Protein AF-A0AAV8WVE5-F1 (afdb_monomer_lite)

Secondary structure (DSSP, 8-state):
-HHHHHHHT-SEEEEEE------S-S-TT---EEEEESSS--TTHHHHHHHHHHTHHHHTSTT-EEEEEETTTTEEEEEEEEETTEEEEEEESS---TT----

Organism: NCBI:txid1586634

Foldseek 3Di:
DVVCCVVPVWPKKWKWFLDPPDPPDPCNLDTDTPDMPVRDDDPCRVVVSVVCVVCVVVQVPQPDWDWDADPVQQKIWIWHHPDVRMIIIIIDSHDDDPVPPPD

Sequence (103 aa):
MVAFQRKYDAACVILLSDNQVSCDTTDYDSFPIIVSYPPRSPPQLEMILKMISETANELLNVDKIIYKFSSQEQCTYILTTVEPNIYLVILFENKKSEKDSFY

InterPro domains:
  IPR018544 KICSTOR subunit 2 [PF09404] (3-102)
  IPR018544 KICSTOR subunit 2 [PTHR31581] (1-102)

Structure (mmCIF, N/CA/C/O backbone):
data_AF-A0AAV8WVE5-F1
#
_entry.id   AF-A0AAV8WVE5-F1
#
loop_
_atom_site.group_PDB
_atom_site.id
_atom_site.type_symbol
_atom_site.label_atom_id
_atom_site.label_alt_id
_atom_site.label_comp_id
_atom_site.label_asym_id
_atom_site.label_entity_id
_atom_site.label_seq_id
_atom_site.pdbx_PDB_ins_code
_atom_site.Cartn_x
_atom_site.Cartn_y
_atom_site.Cartn_z
_atom_site.occupancy
_atom_site.B_iso_or_equiv
_atom_site.auth_seq_id
_atom_site.auth_comp_id
_atom_site.auth_asym_id
_atom_site.auth_atom_id
_atom_site.pdbx_PDB_model_num
ATOM 1 N N . MET A 1 1 ? -7.163 -10.145 -4.312 1.00 64.50 1 MET A N 1
ATOM 2 C CA . MET A 1 1 ? -7.549 -8.748 -3.989 1.00 64.50 1 MET A CA 1
ATOM 3 C C . MET A 1 1 ? -9.010 -8.614 -3.565 1.00 64.50 1 MET A C 1
ATOM 5 O O . MET A 1 1 ? -9.230 -8.200 -2.440 1.00 64.50 1 MET A O 1
ATOM 9 N N . VAL A 1 2 ? -10.000 -9.027 -4.370 1.00 75.94 2 VAL A N 1
ATOM 10 C CA . VAL A 1 2 ? -11.440 -8.896 -4.023 1.00 75.94 2 VAL A CA 1
ATOM 11 C C . VAL A 1 2 ? -11.815 -9.523 -2.674 1.00 75.94 2 VAL A C 1
ATOM 13 O O . VAL A 1 2 ? -12.462 -8.884 -1.851 1.00 75.94 2 VAL A O 1
ATOM 16 N N . ALA A 1 3 ? -11.386 -10.765 -2.424 1.00 79.56 3 ALA A N 1
ATOM 17 C CA . ALA A 1 3 ? -11.678 -11.458 -1.168 1.00 79.56 3 ALA A CA 1
ATOM 18 C C . ALA A 1 3 ? -11.040 -10.764 0.049 1.00 79.56 3 ALA A C 1
ATOM 20 O O . ALA A 1 3 ? -11.682 -10.647 1.085 1.00 79.56 3 ALA A O 1
ATOM 21 N N . PHE A 1 4 ? -9.810 -10.259 -0.095 1.00 80.88 4 PHE A N 1
ATOM 22 C CA . PHE A 1 4 ? -9.117 -9.507 0.954 1.00 80.88 4 PHE A CA 1
ATOM 23 C C . PHE A 1 4 ? -9.830 -8.186 1.251 1.00 80.88 4 PHE A C 1
ATOM 25 O O . PHE A 1 4 ? -10.131 -7.901 2.404 1.00 80.88 4 PHE A O 1
ATOM 32 N N . GLN A 1 5 ? -10.160 -7.422 0.205 1.00 81.81 5 GLN A N 1
ATOM 33 C CA . GLN A 1 5 ? -10.868 -6.151 0.328 1.00 81.81 5 GLN A CA 1
ATOM 34 C C . GLN A 1 5 ? -12.174 -6.325 1.108 1.00 81.81 5 GLN A C 1
ATOM 36 O O . GLN A 1 5 ?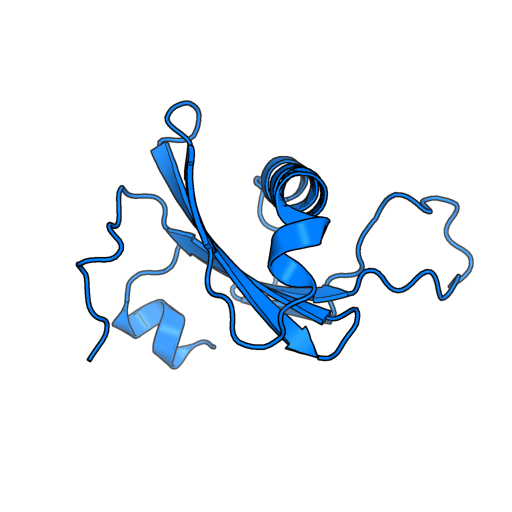 -12.405 -5.597 2.066 1.00 81.81 5 GLN A O 1
ATOM 41 N N . ARG A 1 6 ? -12.970 -7.344 0.759 1.00 77.06 6 ARG A N 1
ATOM 42 C CA . ARG A 1 6 ? -14.223 -7.655 1.459 1.00 77.06 6 ARG A CA 1
ATOM 43 C C . ARG A 1 6 ? -14.008 -8.179 2.878 1.00 77.06 6 ARG A C 1
ATOM 45 O O . ARG A 1 6 ? -14.793 -7.850 3.755 1.00 77.06 6 ARG A O 1
ATOM 52 N N . LYS A 1 7 ? -12.983 -9.010 3.106 1.00 83.75 7 LYS A N 1
ATOM 53 C CA . LYS A 1 7 ? -12.710 -9.608 4.425 1.00 83.75 7 LYS A CA 1
ATOM 54 C C . LYS A 1 7 ? -12.255 -8.560 5.441 1.00 83.75 7 LYS A C 1
ATOM 56 O O . LYS A 1 7 ? -12.639 -8.646 6.601 1.00 83.75 7 LYS A O 1
ATOM 61 N N . TYR A 1 8 ? -11.431 -7.605 5.016 1.00 83.12 8 TYR A N 1
ATOM 62 C CA . TYR A 1 8 ? -10.770 -6.657 5.918 1.00 83.12 8 TYR A CA 1
ATOM 63 C C . TYR A 1 8 ? -11.311 -5.229 5.842 1.00 83.12 8 TYR A C 1
ATOM 65 O O . TYR A 1 8 ? -10.811 -4.364 6.568 1.00 83.12 8 TYR A O 1
ATOM 73 N N . ASP A 1 9 ? -12.323 -5.009 4.999 1.00 85.81 9 ASP A N 1
ATOM 74 C CA . ASP A 1 9 ? -12.939 -3.708 4.733 1.00 85.81 9 ASP A CA 1
ATOM 75 C C . ASP A 1 9 ? -11.899 -2.666 4.286 1.00 85.81 9 ASP A C 1
ATOM 77 O O . ASP A 1 9 ? -11.812 -1.551 4.795 1.00 85.81 9 ASP A O 1
ATOM 81 N N . ALA A 1 10 ? -11.021 -3.083 3.367 1.00 89.00 10 ALA A N 1
ATOM 82 C CA . ALA A 1 10 ? -10.070 -2.168 2.748 1.00 89.00 10 ALA A CA 1
ATOM 83 C C . ALA A 1 10 ? -10.812 -1.260 1.759 1.00 89.00 10 ALA A C 1
ATOM 85 O O . ALA A 1 10 ? -11.663 -1.718 0.995 1.00 89.00 10 ALA A O 1
ATOM 86 N N . ALA A 1 11 ? -10.462 0.019 1.723 1.00 90.12 11 ALA A N 1
ATOM 87 C CA . ALA A 1 11 ? -11.022 0.953 0.754 1.00 90.12 11 ALA A CA 1
ATOM 88 C C . ALA A 1 11 ? -10.430 0.719 -0.642 1.00 90.12 11 ALA A C 1
ATOM 90 O O . ALA A 1 11 ? -11.140 0.775 -1.648 1.00 90.12 11 ALA A O 1
ATOM 91 N N . CYS A 1 12 ? -9.130 0.411 -0.702 1.00 91.25 12 CYS A N 1
ATOM 92 C CA . CYS A 1 12 ? -8.444 0.103 -1.950 1.00 91.25 12 CYS A CA 1
ATOM 93 C C . CYS A 1 12 ? -7.239 -0.821 -1.726 1.00 91.25 12 CYS A C 1
ATOM 95 O O . CYS A 1 12 ? -6.578 -0.761 -0.690 1.00 91.25 12 CYS A O 1
ATOM 97 N N . VAL A 1 13 ? -6.941 -1.664 -2.714 1.00 93.19 13 VAL A N 1
ATOM 98 C CA . VAL A 1 13 ? -5.701 -2.444 -2.805 1.00 93.19 13 VAL A CA 1
ATOM 99 C C . VAL A 1 13 ? -5.103 -2.195 -4.181 1.00 93.19 13 VAL A C 1
ATOM 101 O O . VAL A 1 13 ? -5.788 -2.393 -5.186 1.00 93.19 13 VAL A O 1
ATOM 104 N N . ILE A 1 14 ? -3.847 -1.760 -4.236 1.00 92.38 14 ILE A N 1
ATOM 105 C CA . ILE A 1 14 ? -3.221 -1.284 -5.470 1.00 92.38 14 ILE A CA 1
ATOM 106 C C . ILE A 1 14 ? -1.816 -1.840 -5.594 1.00 92.38 14 ILE A C 1
ATOM 108 O O . ILE A 1 14 ? -1.067 -1.873 -4.623 1.00 92.38 14 ILE A O 1
ATOM 112 N N . LEU A 1 15 ? -1.475 -2.251 -6.807 1.00 92.12 15 LEU A N 1
ATOM 113 C CA . LEU A 1 15 ? -0.126 -2.571 -7.218 1.00 92.12 15 LEU A CA 1
ATOM 114 C C . LEU A 1 15 ? 0.353 -1.494 -8.191 1.00 92.12 15 LEU A C 1
ATOM 116 O O . LEU A 1 15 ? -0.289 -1.251 -9.216 1.00 92.12 15 LEU A O 1
ATOM 120 N N . LEU A 1 16 ? 1.459 -0.854 -7.847 1.00 90.75 16 LEU A N 1
ATOM 121 C CA . LEU A 1 16 ? 2.069 0.257 -8.571 1.00 90.75 16 LEU A CA 1
ATOM 122 C C . LEU A 1 16 ? 3.472 -0.156 -8.990 1.00 90.75 16 LEU A C 1
ATOM 124 O O . LEU A 1 16 ? 4.098 -0.946 -8.286 1.00 90.75 16 LEU A O 1
ATOM 128 N N . SER A 1 17 ? 4.001 0.420 -10.060 1.00 87.38 17 SER A N 1
ATOM 129 C CA . SER A 1 17 ? 5.433 0.332 -10.341 1.00 87.38 17 SER A CA 1
ATOM 130 C C . SER A 1 17 ? 6.050 1.715 -10.455 1.00 87.38 17 SER A C 1
ATOM 132 O O . SER A 1 17 ? 5.389 2.619 -10.948 1.00 87.38 17 SER A O 1
ATOM 134 N N . ASP A 1 18 ? 7.304 1.884 -10.031 1.00 79.88 18 ASP A N 1
ATOM 135 C CA . ASP A 1 18 ? 8.091 3.096 -10.327 1.00 79.88 18 ASP A CA 1
ATOM 136 C C . ASP A 1 18 ? 8.603 3.121 -11.780 1.00 79.88 18 ASP A C 1
ATOM 138 O O . ASP A 1 18 ? 9.515 3.887 -12.097 1.00 79.88 18 ASP A O 1
ATOM 142 N N . ASN A 1 19 ? 8.060 2.254 -12.650 1.00 64.12 19 ASN A N 1
ATOM 143 C CA . ASN A 1 19 ? 8.601 1.974 -13.967 1.00 64.12 19 ASN A CA 1
ATOM 144 C C . ASN A 1 19 ? 8.790 3.267 -14.766 1.00 64.12 19 ASN A C 1
ATOM 146 O O . ASN A 1 19 ? 7.871 3.768 -15.406 1.00 64.12 19 ASN A O 1
ATOM 150 N N . GLN A 1 20 ? 10.039 3.717 -14.841 1.00 55.41 20 GLN A N 1
ATOM 151 C CA . GLN A 1 20 ? 10.540 4.683 -15.819 1.00 55.41 20 GLN A CA 1
ATOM 152 C C . GLN A 1 20 ? 10.506 4.114 -17.257 1.00 55.41 20 GLN A C 1
ATOM 154 O O . GLN A 1 20 ? 11.187 4.620 -18.149 1.00 55.41 20 GLN A O 1
ATOM 159 N N . VAL A 1 21 ? 9.745 3.040 -17.511 1.00 45.62 21 VAL A N 1
ATOM 160 C CA . VAL A 1 21 ? 9.456 2.538 -18.856 1.00 45.62 21 VAL A CA 1
ATOM 161 C C . VAL A 1 21 ? 8.411 3.460 -19.465 1.00 45.62 21 VAL A C 1
ATOM 163 O O . VAL A 1 21 ? 7.203 3.240 -19.408 1.00 45.62 21 VAL A O 1
ATOM 166 N N . SER A 1 22 ? 8.953 4.525 -20.045 1.00 45.72 22 SER A N 1
ATOM 167 C CA . SER A 1 22 ? 8.346 5.387 -21.046 1.00 45.72 22 SER A CA 1
ATOM 168 C C . SER A 1 22 ? 7.437 4.596 -21.984 1.00 45.72 22 SER A C 1
ATOM 170 O O . SER A 1 22 ? 7.902 3.908 -22.894 1.00 45.72 22 SER A O 1
ATOM 172 N N . CYS A 1 23 ? 6.134 4.725 -21.792 1.00 45.94 23 CYS A N 1
ATOM 173 C CA . CYS A 1 23 ? 5.164 4.462 -22.839 1.00 45.94 23 CYS A CA 1
ATOM 174 C C . CYS A 1 23 ? 4.578 5.814 -23.238 1.00 45.94 23 CYS A C 1
ATOM 176 O O . CYS A 1 23 ? 3.499 6.148 -22.786 1.00 45.94 23 CYS A O 1
ATOM 178 N N . ASP A 1 24 ? 5.347 6.608 -23.998 1.00 42.47 24 ASP A N 1
ATOM 179 C CA . ASP A 1 24 ? 4.933 7.832 -24.718 1.00 42.47 24 ASP A CA 1
ATOM 180 C C . ASP A 1 24 ? 3.801 8.671 -24.083 1.00 42.47 24 ASP A C 1
ATOM 182 O O . ASP A 1 24 ? 2.902 9.170 -24.758 1.00 42.47 24 ASP A O 1
ATOM 186 N N . THR A 1 25 ? 3.847 8.860 -22.768 1.00 43.53 25 THR A N 1
ATOM 187 C CA . THR A 1 25 ? 3.006 9.803 -22.037 1.00 43.53 25 THR A CA 1
ATOM 188 C C . THR A 1 25 ? 3.939 10.654 -21.204 1.00 43.53 25 THR A C 1
ATOM 190 O O . THR A 1 25 ? 4.728 10.137 -20.419 1.00 43.53 25 THR A O 1
ATOM 193 N N . THR A 1 26 ? 3.883 11.961 -21.423 1.00 46.66 26 THR A N 1
ATOM 194 C CA . THR A 1 26 ? 4.773 13.019 -20.921 1.00 46.66 26 THR A CA 1
ATOM 195 C C . THR A 1 26 ? 4.801 13.208 -19.395 1.00 46.66 26 THR A C 1
ATOM 197 O O . THR A 1 26 ? 5.303 14.221 -18.919 1.00 46.66 26 THR A O 1
ATOM 200 N N . ASP A 1 27 ? 4.314 12.241 -18.624 1.00 49.34 27 ASP A N 1
ATOM 201 C CA . ASP A 1 27 ? 4.144 12.303 -17.175 1.00 49.34 27 ASP A CA 1
ATOM 202 C C . ASP A 1 27 ? 5.075 11.294 -16.487 1.00 49.34 27 ASP A C 1
ATOM 204 O O . ASP A 1 27 ? 4.651 10.267 -15.961 1.00 49.34 27 ASP A O 1
ATOM 208 N N . TYR A 1 28 ? 6.374 11.607 -16.486 1.00 45.72 28 TYR A N 1
ATOM 209 C CA . TYR A 1 28 ? 7.429 10.852 -15.789 1.00 45.72 28 TYR A CA 1
ATOM 210 C C . TYR A 1 28 ? 7.276 10.834 -14.249 1.00 45.72 28 TYR A C 1
ATOM 212 O O . TYR A 1 28 ? 8.034 10.153 -13.568 1.00 45.72 28 TYR A O 1
ATOM 220 N N . ASP A 1 29 ? 6.286 11.546 -13.701 1.00 53.56 29 ASP A N 1
ATOM 221 C CA . ASP A 1 29 ? 5.942 11.583 -12.269 1.00 53.56 29 ASP A CA 1
ATOM 222 C C . ASP A 1 29 ? 4.814 10.603 -11.878 1.00 53.56 29 ASP A C 1
ATOM 224 O O . ASP A 1 29 ? 4.403 10.540 -10.719 1.00 53.56 29 ASP A O 1
ATOM 228 N N . SER A 1 30 ? 4.285 9.823 -12.827 1.00 62.59 30 SER A N 1
ATOM 229 C CA . SER A 1 30 ? 3.166 8.910 -12.568 1.00 62.59 30 SER A CA 1
ATOM 230 C C . SER A 1 30 ? 3.640 7.464 -12.437 1.00 62.59 30 SER A C 1
ATOM 232 O O . SER A 1 30 ? 4.021 6.844 -13.424 1.00 62.59 30 SER A O 1
ATOM 234 N N . PHE A 1 31 ? 3.566 6.890 -11.231 1.00 73.44 31 PHE A N 1
ATOM 235 C CA . PHE A 1 31 ? 3.782 5.452 -11.029 1.00 73.44 31 PHE A CA 1
ATOM 236 C C . PHE A 1 31 ? 2.614 4.695 -11.684 1.00 73.44 31 PHE A C 1
ATOM 238 O O . PHE A 1 31 ? 1.481 4.818 -11.195 1.00 73.44 31 PHE A O 1
ATOM 245 N N . PRO A 1 32 ? 2.816 3.924 -12.772 1.00 83.06 32 PRO A N 1
ATOM 246 C CA . PRO A 1 32 ? 1.728 3.192 -13.404 1.00 83.06 32 PRO A CA 1
ATOM 247 C C . PRO A 1 32 ? 1.049 2.230 -12.424 1.00 83.06 32 PRO A C 1
ATOM 249 O O . PRO A 1 32 ? 1.690 1.400 -11.774 1.00 83.06 32 PRO A O 1
ATOM 252 N N . ILE A 1 33 ? -0.282 2.313 -12.362 1.00 87.19 33 ILE A N 1
ATOM 253 C CA . ILE A 1 33 ? -1.113 1.344 -11.646 1.00 87.19 33 ILE A CA 1
ATOM 254 C C . ILE A 1 33 ? -1.170 0.065 -12.487 1.00 87.19 33 ILE A C 1
ATOM 256 O O . ILE A 1 33 ? -1.850 0.021 -13.510 1.00 87.19 33 ILE A O 1
ATOM 260 N N . ILE A 1 34 ? -0.489 -0.989 -12.038 1.00 89.19 34 ILE A N 1
ATOM 261 C CA . ILE A 1 34 ? -0.547 -2.317 -12.665 1.00 89.19 34 ILE A CA 1
ATOM 262 C C . ILE A 1 34 ? -1.913 -2.947 -12.380 1.00 89.19 34 ILE A C 1
ATOM 264 O O . ILE A 1 34 ? -2.568 -3.484 -13.271 1.00 89.19 34 ILE A O 1
ATOM 268 N N . VAL A 1 35 ? -2.348 -2.884 -11.119 1.00 89.19 35 VAL A N 1
ATOM 269 C CA . VAL A 1 35 ? -3.629 -3.439 -10.671 1.00 89.19 35 VAL A CA 1
ATOM 270 C C . VAL A 1 35 ? -4.227 -2.533 -9.607 1.00 89.19 35 VAL A C 1
ATOM 272 O O . VAL A 1 35 ? -3.539 -2.140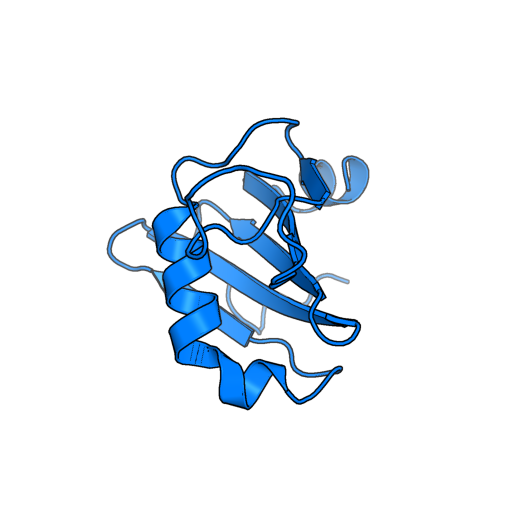 -8.674 1.00 89.19 35 VAL A O 1
ATOM 275 N N . SER A 1 36 ? -5.525 -2.251 -9.691 1.00 89.69 36 SER A N 1
ATOM 276 C CA . SER A 1 36 ? -6.285 -1.617 -8.610 1.00 89.69 36 SER A CA 1
ATOM 277 C C . SER A 1 36 ? -7.563 -2.396 -8.334 1.00 89.69 36 SER A C 1
ATOM 279 O O . SER A 1 36 ? -8.211 -2.921 -9.243 1.00 89.69 36 SER A O 1
ATOM 281 N N . TYR A 1 37 ? -7.925 -2.487 -7.058 1.00 88.88 37 TYR A N 1
ATOM 282 C CA . TYR A 1 37 ? -9.242 -2.938 -6.649 1.00 88.88 37 TYR A CA 1
ATOM 283 C C . TYR A 1 37 ? -9.804 -2.038 -5.539 1.00 88.88 37 TYR A C 1
ATOM 285 O O . TYR A 1 37 ? -9.185 -1.975 -4.475 1.00 88.88 37 TYR A O 1
ATOM 293 N N . PRO A 1 38 ? -10.986 -1.415 -5.724 1.00 88.62 38 PRO A N 1
ATOM 294 C CA . PRO A 1 38 ? -11.864 -1.477 -6.909 1.00 88.62 38 PRO A CA 1
ATOM 295 C C . PRO A 1 38 ? -11.174 -1.016 -8.214 1.00 88.62 38 PRO A C 1
ATOM 297 O O . PRO A 1 38 ? -10.173 -0.315 -8.112 1.00 88.62 38 PRO A O 1
ATOM 300 N N . PRO A 1 39 ? -11.647 -1.415 -9.418 1.00 85.19 39 PRO A N 1
ATOM 301 C CA . PRO A 1 39 ? -10.966 -1.164 -10.699 1.00 85.19 39 PRO A CA 1
ATOM 302 C C . PRO A 1 39 ? -11.107 0.304 -11.143 1.00 85.19 39 PRO A C 1
ATOM 304 O O . PRO A 1 39 ? -11.767 0.624 -12.129 1.00 85.19 39 PRO A O 1
ATOM 307 N N . ARG A 1 40 ? -10.546 1.209 -10.344 1.00 81.38 40 ARG A N 1
ATOM 308 C CA . ARG A 1 40 ? -10.511 2.659 -10.530 1.00 81.38 40 ARG A CA 1
ATOM 309 C C . ARG A 1 40 ? -9.305 3.218 -9.783 1.00 81.38 40 ARG A C 1
ATOM 311 O O . ARG A 1 40 ? -8.916 2.682 -8.747 1.00 81.38 40 ARG A O 1
ATOM 318 N N . SER A 1 41 ? -8.766 4.332 -10.267 1.00 79.69 41 SER A N 1
ATOM 319 C CA . SER A 1 41 ? -7.767 5.077 -9.501 1.00 79.69 41 SER A CA 1
ATOM 320 C C . SER A 1 41 ? -8.392 5.598 -8.195 1.00 79.69 41 SER A C 1
ATOM 322 O O . SER A 1 41 ? -9.520 6.114 -8.233 1.00 79.69 41 SER A O 1
ATOM 324 N N . PRO A 1 42 ? -7.734 5.439 -7.032 1.00 85.50 42 PRO A N 1
ATOM 325 C CA . PRO A 1 42 ? -8.220 6.027 -5.791 1.00 85.50 42 PRO A CA 1
ATOM 326 C C . PRO A 1 42 ? -8.098 7.561 -5.850 1.00 85.50 42 PRO A C 1
ATOM 328 O O . PRO A 1 42 ? -7.144 8.080 -6.429 1.00 85.50 42 PRO A O 1
ATOM 331 N N . PRO A 1 43 ? -8.999 8.314 -5.198 1.00 87.56 43 PRO A N 1
ATOM 332 C CA . PRO A 1 43 ? -8.815 9.757 -5.048 1.00 87.56 43 PRO A CA 1
ATOM 333 C C . PRO A 1 43 ? -7.552 10.109 -4.240 1.00 87.56 43 PRO A C 1
ATOM 335 O O . PRO A 1 43 ? -6.996 11.182 -4.425 1.00 87.56 43 PRO A O 1
ATOM 338 N N . GLN A 1 44 ? -7.057 9.193 -3.401 1.00 89.69 44 GLN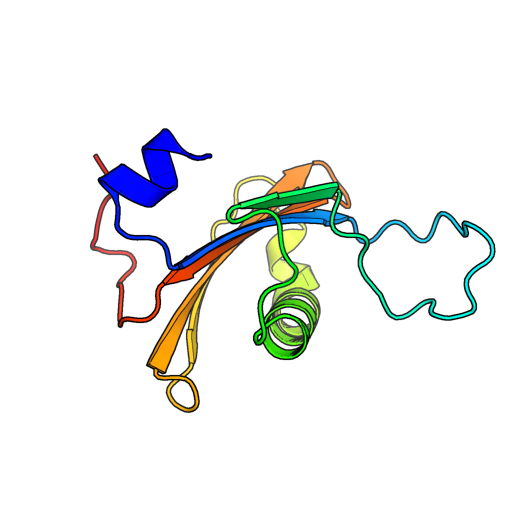 A N 1
ATOM 339 C CA . GLN A 1 44 ? -5.853 9.359 -2.580 1.00 89.69 44 GLN A CA 1
ATOM 340 C C . GLN A 1 44 ? -4.536 9.079 -3.329 1.00 89.69 44 GLN A C 1
ATOM 342 O O . GLN A 1 44 ? -3.492 8.943 -2.691 1.00 89.69 44 GLN A O 1
ATOM 347 N N . LEU A 1 45 ? -4.549 8.941 -4.663 1.00 87.06 45 LEU A N 1
ATOM 348 C CA . LEU A 1 45 ? -3.358 8.546 -5.425 1.00 87.06 45 LEU A CA 1
ATOM 349 C C . LEU A 1 45 ? -2.161 9.471 -5.157 1.00 87.06 45 LEU A C 1
ATOM 351 O O . LEU A 1 45 ? -1.073 8.977 -4.888 1.00 87.06 45 LEU A O 1
ATOM 355 N N . GLU A 1 46 ? -2.355 10.790 -5.142 1.00 87.25 46 GLU A N 1
ATOM 356 C CA . GLU A 1 46 ? -1.270 11.750 -4.881 1.00 87.25 46 GLU A CA 1
ATOM 357 C C . GLU A 1 46 ? -0.636 11.561 -3.493 1.00 87.25 46 GLU A C 1
ATOM 359 O O . GLU A 1 46 ? 0.588 11.596 -3.352 1.00 87.25 46 GLU A O 1
ATOM 364 N N . MET A 1 47 ? -1.451 11.299 -2.463 1.00 89.50 47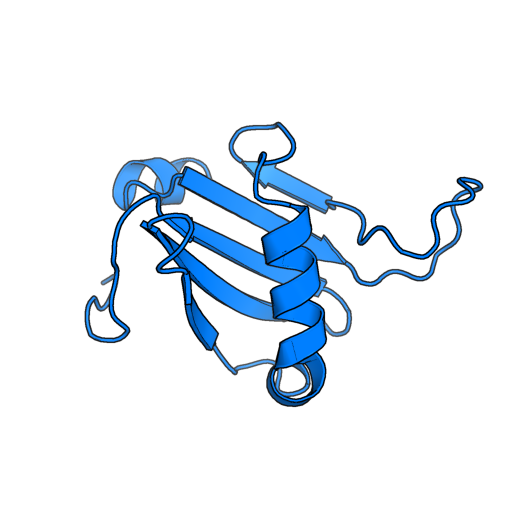 MET A N 1
ATOM 365 C CA . MET A 1 47 ? -0.956 11.003 -1.116 1.00 89.50 47 MET A CA 1
ATOM 366 C C . MET A 1 47 ? -0.168 9.687 -1.099 1.00 89.50 47 MET A C 1
ATOM 368 O O . MET A 1 47 ? 0.884 9.613 -0.466 1.00 89.50 47 MET A O 1
ATOM 372 N N . ILE A 1 48 ? -0.643 8.665 -1.819 1.00 90.00 48 ILE A N 1
ATOM 373 C CA . ILE A 1 48 ? 0.046 7.376 -1.947 1.00 90.00 48 ILE A CA 1
ATOM 374 C C . ILE A 1 48 ? 1.427 7.567 -2.581 1.00 90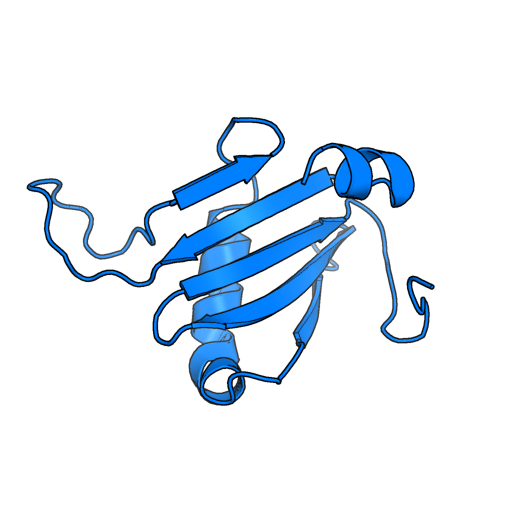.00 48 ILE A C 1
ATOM 376 O O . ILE A 1 48 ? 2.415 7.105 -2.013 1.00 90.00 48 ILE A O 1
ATOM 380 N N . LEU A 1 49 ? 1.507 8.280 -3.708 1.00 89.06 49 LEU A N 1
ATOM 381 C CA . LEU A 1 49 ? 2.772 8.559 -4.396 1.00 89.06 49 LEU A CA 1
ATOM 382 C C . LEU A 1 49 ? 3.733 9.335 -3.497 1.00 89.06 49 LEU A C 1
ATOM 384 O O . LEU A 1 49 ? 4.892 8.952 -3.348 1.00 89.06 49 LEU A O 1
ATOM 388 N N . LYS A 1 50 ? 3.236 10.374 -2.818 1.00 88.75 50 LYS A N 1
ATOM 389 C CA . LYS A 1 50 ? 4.027 11.135 -1.849 1.00 88.75 50 LYS A CA 1
ATOM 390 C C . LYS A 1 50 ? 4.596 10.236 -0.750 1.00 88.75 50 LYS A C 1
ATOM 392 O O . LYS A 1 50 ? 5.774 10.349 -0.427 1.00 88.75 50 LYS A O 1
ATOM 397 N N . MET A 1 51 ? 3.793 9.328 -0.199 1.00 90.38 51 MET A N 1
ATOM 398 C CA . MET A 1 51 ? 4.237 8.428 0.868 1.00 90.38 51 MET A CA 1
ATOM 399 C C . MET A 1 51 ? 5.257 7.401 0.383 1.00 90.38 51 MET A C 1
ATOM 401 O O . MET A 1 51 ? 6.201 7.112 1.117 1.00 90.38 51 MET A O 1
ATOM 405 N N . ILE A 1 52 ? 5.122 6.892 -0.844 1.00 89.38 52 ILE A N 1
ATOM 406 C CA . ILE A 1 52 ? 6.139 6.033 -1.468 1.00 89.38 52 ILE A CA 1
ATOM 407 C C . ILE A 1 52 ? 7.457 6.798 -1.589 1.00 89.38 52 ILE A C 1
ATOM 409 O O . ILE A 1 52 ? 8.481 6.309 -1.122 1.00 89.38 52 ILE A O 1
ATOM 413 N N . SER A 1 53 ? 7.427 8.024 -2.114 1.00 88.00 53 SER A N 1
ATOM 414 C CA . SER A 1 53 ? 8.620 8.865 -2.256 1.00 88.00 53 SER A CA 1
ATOM 415 C C . SER A 1 53 ? 9.275 9.199 -0.911 1.00 88.00 53 SER A C 1
ATOM 417 O O . SER A 1 53 ? 10.490 9.078 -0.765 1.00 88.00 53 SER A O 1
ATOM 419 N N . GLU A 1 54 ? 8.489 9.561 0.108 1.00 90.12 54 GLU A N 1
ATOM 420 C CA . GLU A 1 54 ? 8.989 9.862 1.460 1.00 90.12 54 GLU A CA 1
ATOM 421 C C . GLU A 1 54 ? 9.588 8.634 2.162 1.00 90.12 54 GLU A C 1
ATOM 423 O O . GLU A 1 54 ? 10.468 8.774 3.013 1.00 90.12 54 GLU A O 1
ATOM 428 N N . THR A 1 55 ? 9.125 7.432 1.812 1.00 90.62 55 THR A N 1
ATOM 429 C CA . THR A 1 55 ? 9.549 6.168 2.433 1.00 90.62 55 THR A CA 1
ATOM 430 C C . THR A 1 55 ? 10.399 5.291 1.512 1.00 90.62 55 THR A C 1
ATOM 432 O O . THR A 1 55 ? 10.704 4.150 1.857 1.00 90.62 55 THR A O 1
ATOM 435 N N . ALA A 1 56 ? 10.866 5.829 0.380 1.00 86.19 56 ALA A N 1
ATOM 436 C CA . ALA A 1 56 ? 11.572 5.079 -0.658 1.00 86.19 56 ALA A CA 1
ATOM 437 C C . ALA A 1 56 ? 12.786 4.309 -0.116 1.00 86.19 56 ALA A C 1
ATOM 439 O O . ALA A 1 56 ? 12.943 3.123 -0.391 1.00 86.19 56 ALA A O 1
ATOM 440 N N . ASN A 1 57 ? 13.598 4.943 0.739 1.00 86.69 57 ASN A N 1
ATOM 441 C CA . ASN A 1 57 ? 14.764 4.304 1.365 1.00 86.69 57 ASN A CA 1
ATOM 442 C C . ASN A 1 57 ? 14.389 3.112 2.258 1.00 86.69 57 ASN A C 1
ATOM 444 O O . ASN A 1 57 ? 15.153 2.158 2.383 1.00 86.69 57 ASN A O 1
ATOM 448 N N . GLU A 1 58 ? 13.227 3.167 2.909 1.00 88.25 58 GLU A N 1
ATOM 449 C CA . GLU A 1 58 ? 12.733 2.069 3.736 1.00 88.25 58 GLU A CA 1
ATOM 450 C C . GLU A 1 58 ? 12.219 0.922 2.857 1.00 88.25 58 GLU A C 1
ATOM 452 O O . GLU A 1 58 ? 12.514 -0.239 3.145 1.00 88.25 58 GLU A O 1
ATOM 457 N N . LEU A 1 59 ? 11.528 1.270 1.767 1.00 86.25 59 LEU A N 1
ATOM 458 C CA . LEU A 1 59 ? 10.980 0.358 0.762 1.00 86.25 59 LEU A CA 1
ATOM 459 C C . LEU A 1 59 ? 12.054 -0.353 -0.083 1.00 86.25 59 LEU A C 1
ATOM 461 O O . LEU A 1 59 ? 11.741 -1.342 -0.739 1.00 86.25 59 LEU A O 1
ATOM 465 N N . LEU A 1 60 ? 13.323 0.068 -0.032 1.00 84.75 60 LEU A N 1
ATOM 466 C CA . LEU A 1 60 ? 14.438 -0.695 -0.617 1.00 84.75 60 LEU A CA 1
ATOM 467 C C . LEU A 1 60 ? 14.611 -2.085 0.023 1.00 84.75 60 LEU A C 1
ATOM 469 O O . LEU A 1 60 ? 15.185 -2.980 -0.593 1.00 84.75 60 LEU A O 1
ATOM 473 N N . ASN A 1 61 ? 14.124 -2.282 1.253 1.00 85.19 61 ASN A N 1
ATOM 474 C CA . ASN A 1 61 ? 14.127 -3.588 1.906 1.00 85.19 61 ASN A CA 1
ATOM 475 C C . ASN A 1 61 ? 12.846 -4.346 1.533 1.00 85.19 61 ASN A C 1
ATOM 477 O O . ASN A 1 61 ? 11.774 -4.016 2.036 1.00 85.19 61 ASN A O 1
ATOM 481 N N . VAL A 1 62 ? 12.976 -5.372 0.687 1.00 75.25 62 VAL A N 1
ATOM 482 C CA . VAL A 1 62 ? 11.863 -6.097 0.033 1.00 75.25 62 VAL A CA 1
ATOM 483 C C . VAL A 1 62 ? 10.891 -6.795 1.009 1.00 75.25 62 VAL A C 1
ATOM 485 O O . VAL A 1 62 ? 9.782 -7.129 0.631 1.00 75.25 62 VAL A O 1
ATOM 488 N N . ASP A 1 63 ? 11.214 -6.910 2.298 1.00 80.06 63 ASP A N 1
ATOM 489 C CA . ASP A 1 63 ? 10.313 -7.480 3.319 1.00 80.06 63 ASP A CA 1
ATOM 490 C C . ASP A 1 63 ? 9.766 -6.446 4.315 1.00 80.06 63 ASP A C 1
ATOM 492 O O . ASP A 1 63 ? 9.092 -6.784 5.293 1.00 80.06 63 ASP A O 1
ATOM 496 N N . LYS A 1 64 ? 10.073 -5.160 4.116 1.00 88.94 64 LYS A N 1
ATOM 497 C CA . LYS A 1 64 ? 9.628 -4.114 5.031 1.00 88.94 64 LYS A CA 1
ATOM 498 C C . LYS A 1 64 ? 8.182 -3.726 4.735 1.00 88.94 64 LYS A C 1
ATOM 500 O O . LYS A 1 64 ? 7.818 -3.380 3.610 1.00 88.94 64 LYS A O 1
ATOM 505 N N . ILE A 1 65 ? 7.365 -3.746 5.784 1.00 91.38 65 ILE A N 1
ATOM 506 C CA . ILE A 1 65 ? 5.988 -3.251 5.765 1.00 91.38 65 ILE A CA 1
ATOM 507 C C . ILE A 1 65 ? 5.955 -1.924 6.515 1.00 91.38 65 ILE A C 1
ATOM 509 O O . ILE A 1 65 ? 6.438 -1.823 7.643 1.00 91.38 65 ILE A O 1
ATOM 513 N N . ILE A 1 66 ? 5.388 -0.904 5.883 1.00 92.38 66 ILE A N 1
ATOM 514 C CA . ILE A 1 66 ? 5.312 0.454 6.410 1.00 92.38 66 ILE A CA 1
ATOM 515 C C . ILE A 1 66 ? 3.853 0.797 6.676 1.00 92.38 66 ILE A C 1
ATOM 517 O O . ILE A 1 66 ? 3.015 0.699 5.783 1.00 92.38 66 ILE A O 1
ATOM 521 N N . TYR A 1 67 ? 3.566 1.246 7.897 1.00 92.19 67 TYR A N 1
ATOM 522 C CA . TYR A 1 67 ? 2.243 1.695 8.320 1.00 92.19 67 TYR A CA 1
ATOM 523 C C . TYR A 1 67 ? 2.251 3.208 8.511 1.00 92.19 67 TYR A C 1
ATOM 525 O O . TYR A 1 67 ? 3.044 3.749 9.286 1.00 92.19 67 TYR A O 1
ATOM 533 N N . LYS A 1 68 ? 1.352 3.911 7.823 1.00 91.25 68 LYS A N 1
ATOM 534 C CA . LYS A 1 68 ? 1.212 5.365 7.931 1.00 91.25 68 LYS A CA 1
ATOM 535 C C . LYS A 1 68 ? -0.252 5.740 8.075 1.00 91.25 68 LYS A C 1
ATOM 537 O O . LYS A 1 68 ? -1.085 5.349 7.267 1.00 91.25 68 LYS A O 1
ATOM 542 N N . PHE A 1 69 ? -0.561 6.537 9.088 1.00 90.69 69 PHE A N 1
ATOM 543 C CA . PHE A 1 69 ? -1.883 7.124 9.260 1.00 90.69 69 PHE A CA 1
ATOM 544 C C . PHE A 1 69 ? -1.843 8.601 8.865 1.00 90.69 69 PHE A C 1
ATOM 546 O O . PHE A 1 69 ? -1.045 9.362 9.413 1.00 90.69 69 PHE A O 1
ATOM 553 N N . SER A 1 70 ? -2.709 9.006 7.936 1.00 88.94 70 SER A N 1
ATOM 554 C CA . SER A 1 70 ? -2.916 10.406 7.568 1.00 88.94 70 SER A CA 1
ATOM 555 C C . SER A 1 70 ? -4.039 10.985 8.420 1.00 88.94 70 SER A C 1
ATOM 557 O O . SER A 1 70 ? -5.210 10.673 8.215 1.00 88.94 70 SER A O 1
ATOM 559 N N . SER A 1 71 ? -3.702 11.865 9.365 1.00 87.44 71 SER A N 1
ATOM 560 C CA . SER A 1 71 ? -4.710 12.593 10.151 1.00 87.44 71 SER A CA 1
ATOM 561 C C . SER A 1 71 ? -5.547 13.551 9.295 1.00 87.44 71 SER A C 1
ATOM 563 O O . SER A 1 71 ? -6.665 13.881 9.683 1.00 87.44 71 SER A O 1
ATOM 565 N N . GLN A 1 72 ? -5.022 13.998 8.149 1.00 88.38 72 GLN A N 1
ATOM 566 C CA . GLN A 1 72 ? -5.731 14.887 7.227 1.00 88.38 72 GLN A CA 1
ATOM 567 C C . GLN A 1 72 ? -6.875 14.156 6.518 1.00 88.38 72 GLN A C 1
ATOM 569 O O . GLN A 1 72 ? -7.980 14.680 6.440 1.00 88.38 72 GLN A O 1
ATOM 574 N N . GLU A 1 73 ? -6.619 12.938 6.042 1.00 87.62 73 GLU A N 1
ATOM 575 C CA . GLU A 1 73 ? -7.601 12.136 5.299 1.00 87.62 73 GLU A CA 1
ATOM 576 C C . GLU A 1 73 ? -8.316 11.100 6.173 1.00 87.62 73 GLU A C 1
ATOM 578 O O . GLU A 1 73 ? -9.200 10.398 5.696 1.00 87.62 73 GLU A O 1
ATOM 583 N N . GLN A 1 74 ? -7.920 10.975 7.445 1.00 90.50 74 GLN A N 1
ATOM 584 C CA . GLN A 1 74 ? -8.378 9.929 8.368 1.00 90.50 74 GLN A CA 1
ATOM 585 C C . GLN A 1 74 ? -8.194 8.507 7.804 1.00 90.50 74 GLN A C 1
ATOM 587 O O . GLN A 1 74 ? -8.945 7.588 8.130 1.00 90.50 74 GLN A O 1
ATOM 592 N N . CYS A 1 75 ? -7.161 8.322 6.980 1.00 92.31 75 CYS A N 1
ATOM 593 C CA . CYS A 1 75 ? -6.882 7.083 6.266 1.00 92.31 75 CYS A CA 1
ATOM 594 C C . CYS A 1 75 ? -5.601 6.412 6.769 1.00 92.31 75 CYS A C 1
ATOM 596 O O . CYS A 1 75 ? -4.630 7.082 7.132 1.00 92.31 75 CYS A O 1
ATOM 598 N N . THR A 1 76 ? -5.579 5.080 6.741 1.00 93.50 76 THR A N 1
ATOM 599 C CA . THR A 1 76 ? -4.371 4.285 6.982 1.00 93.50 76 THR A CA 1
ATOM 600 C C . THR A 1 76 ? -3.857 3.695 5.682 1.00 93.50 76 THR A C 1
ATOM 602 O O . THR A 1 76 ? -4.607 3.081 4.927 1.00 93.50 76 THR A O 1
ATOM 605 N N . TYR A 1 77 ? -2.558 3.839 5.474 1.00 93.81 77 TYR A N 1
ATOM 606 C CA . TYR A 1 77 ? -1.808 3.354 4.335 1.00 93.81 77 TYR A CA 1
ATOM 607 C C . TYR A 1 77 ? -0.837 2.284 4.815 1.00 93.81 77 TYR A C 1
ATOM 609 O O . TYR A 1 77 ? -0.040 2.522 5.726 1.00 93.81 77 TYR A O 1
ATOM 617 N N . ILE A 1 78 ? -0.910 1.113 4.196 1.00 94.56 78 ILE A N 1
ATOM 618 C CA . ILE A 1 78 ? 0.069 0.045 4.366 1.00 94.56 78 ILE A CA 1
ATOM 619 C C . ILE A 1 78 ? 0.823 -0.078 3.052 1.00 94.56 78 ILE A C 1
ATOM 621 O O . ILE A 1 78 ? 0.195 -0.294 2.017 1.00 94.56 78 ILE A O 1
ATOM 625 N N . LEU A 1 79 ? 2.142 0.077 3.096 1.00 94.06 79 LEU A N 1
ATOM 626 C CA . LEU A 1 79 ? 3.013 0.031 1.929 1.00 94.06 79 LEU A CA 1
ATOM 627 C C . LEU A 1 79 ? 4.046 -1.077 2.099 1.00 94.06 79 LEU A C 1
ATOM 629 O O . LEU A 1 79 ? 4.616 -1.240 3.178 1.00 94.06 79 LEU A O 1
ATOM 633 N N . THR A 1 80 ? 4.302 -1.822 1.034 1.00 93.69 80 THR A N 1
ATOM 634 C CA . THR A 1 80 ? 5.394 -2.794 0.986 1.00 93.69 80 THR A CA 1
ATOM 635 C C . THR A 1 80 ? 5.877 -2.978 -0.446 1.00 93.69 80 THR A C 1
ATOM 637 O O . THR A 1 80 ? 5.129 -2.750 -1.400 1.00 93.69 80 THR A O 1
ATOM 640 N N . THR A 1 81 ? 7.130 -3.374 -0.596 1.00 93.00 81 THR A N 1
ATOM 641 C CA . THR A 1 81 ? 7.746 -3.676 -1.888 1.00 93.00 81 THR A CA 1
ATOM 642 C C . THR A 1 81 ? 7.555 -5.159 -2.161 1.00 93.00 81 THR A C 1
ATOM 644 O O . THR A 1 81 ? 7.930 -5.973 -1.331 1.00 93.00 81 THR A O 1
ATOM 647 N N . VAL A 1 82 ? 6.950 -5.526 -3.291 1.00 90.44 82 VAL A N 1
ATOM 648 C CA . VAL A 1 82 ? 6.759 -6.950 -3.641 1.00 90.44 82 VAL A CA 1
ATOM 649 C C . VAL A 1 82 ? 7.867 -7.477 -4.544 1.00 90.44 82 VAL A C 1
ATOM 651 O O . VAL A 1 82 ? 8.213 -8.646 -4.474 1.00 90.44 82 VAL A O 1
ATOM 654 N N . GLU A 1 83 ? 8.418 -6.601 -5.373 1.00 87.25 83 GLU A N 1
ATOM 655 C CA . GLU A 1 83 ? 9.556 -6.811 -6.263 1.00 87.25 83 GLU A CA 1
ATOM 656 C C . GLU A 1 83 ? 10.303 -5.475 -6.324 1.00 87.25 83 GLU A C 1
ATOM 658 O O . GLU A 1 83 ? 9.687 -4.437 -6.041 1.00 87.25 83 GLU A O 1
ATOM 663 N N . PRO A 1 84 ? 11.592 -5.442 -6.714 1.00 84.19 84 PRO A N 1
ATOM 664 C CA . PRO A 1 84 ? 12.238 -4.183 -7.060 1.00 84.19 84 PRO A CA 1
ATOM 665 C C . PRO A 1 84 ? 11.301 -3.394 -7.967 1.00 84.19 84 PRO A C 1
ATOM 667 O O . PRO A 1 84 ? 10.737 -3.968 -8.902 1.00 84.19 84 PRO A O 1
ATOM 670 N N . ASN A 1 85 ? 11.104 -2.111 -7.668 1.00 84.56 85 ASN A N 1
ATOM 671 C CA . ASN A 1 85 ? 10.320 -1.216 -8.509 1.00 84.56 85 ASN A CA 1
ATOM 672 C C . ASN A 1 85 ? 8.803 -1.497 -8.545 1.00 84.56 85 ASN A C 1
ATOM 674 O O . ASN A 1 85 ? 8.089 -0.865 -9.325 1.00 84.56 85 ASN A O 1
ATOM 678 N N . ILE A 1 86 ? 8.280 -2.415 -7.717 1.00 89.81 86 ILE A N 1
ATOM 679 C CA . ILE A 1 86 ? 6.846 -2.728 -7.619 1.00 89.81 86 ILE A CA 1
ATOM 680 C C . ILE A 1 86 ? 6.379 -2.652 -6.164 1.00 89.81 86 ILE A C 1
ATOM 682 O O . ILE A 1 86 ? 6.853 -3.380 -5.289 1.00 89.81 86 ILE A O 1
ATOM 686 N N . TYR A 1 87 ? 5.369 -1.822 -5.921 1.00 92.00 87 TYR A N 1
ATOM 687 C CA . TYR A 1 87 ? 4.841 -1.531 -4.593 1.00 92.00 87 TYR A CA 1
ATOM 688 C C . TYR A 1 87 ? 3.397 -1.999 -4.460 1.00 92.00 87 TYR A C 1
ATOM 690 O O . TYR A 1 87 ? 2.551 -1.719 -5.313 1.00 92.00 87 TYR A O 1
ATOM 698 N N . LEU A 1 88 ? 3.103 -2.670 -3.351 1.00 93.38 88 LEU A N 1
ATOM 699 C CA . LEU A 1 88 ? 1.752 -2.966 -2.902 1.00 93.38 88 LEU A CA 1
ATOM 700 C C . LEU A 1 88 ? 1.322 -1.913 -1.883 1.00 93.38 88 LEU A C 1
ATOM 702 O O . LEU A 1 88 ? 1.994 -1.692 -0.876 1.00 93.38 88 LEU A O 1
ATOM 706 N N . VAL A 1 89 ? 0.161 -1.313 -2.129 1.00 93.88 89 VAL A N 1
ATOM 707 C CA . VAL A 1 89 ? -0.462 -0.337 -1.239 1.00 93.88 89 VAL A CA 1
ATOM 708 C C . VAL A 1 89 ? -1.858 -0.807 -0.856 1.00 93.88 89 VAL A C 1
ATOM 710 O O . VAL A 1 89 ? -2.673 -1.154 -1.713 1.00 93.88 89 VAL A O 1
ATOM 713 N N . ILE A 1 90 ? -2.145 -0.800 0.443 1.00 94.44 90 ILE A N 1
ATOM 714 C CA . ILE A 1 90 ? -3.472 -1.071 0.997 1.00 94.44 90 ILE A CA 1
ATOM 715 C C . ILE A 1 90 ? -3.947 0.183 1.720 1.00 94.44 90 ILE A C 1
ATOM 717 O O . ILE A 1 90 ? -3.265 0.696 2.607 1.00 94.44 90 ILE A O 1
ATOM 721 N N . LEU A 1 91 ? -5.131 0.654 1.343 1.00 93.81 91 LEU A N 1
ATOM 722 C CA . LEU A 1 91 ? -5.786 1.816 1.922 1.00 93.81 91 LEU A CA 1
ATOM 723 C C . LEU A 1 91 ? -6.965 1.382 2.789 1.00 93.81 91 LEU A C 1
ATOM 725 O O . LEU A 1 91 ? -7.810 0.600 2.349 1.00 93.81 91 LEU A O 1
ATOM 729 N N . PHE A 1 92 ? -7.072 1.969 3.975 1.00 92.75 92 PHE A N 1
ATOM 730 C CA . PHE A 1 92 ? -8.248 1.894 4.833 1.00 92.75 92 PHE A CA 1
ATOM 731 C C . PHE A 1 92 ? -8.769 3.300 5.131 1.00 92.75 92 PHE A C 1
ATOM 733 O O . PHE A 1 92 ? -7.999 4.157 5.554 1.00 92.75 92 PHE A O 1
ATOM 740 N N . GLU A 1 93 ? -10.078 3.519 4.998 1.00 90.50 93 GLU A N 1
ATOM 741 C CA . GLU A 1 93 ? -10.771 4.768 5.382 1.00 90.50 93 GLU A CA 1
ATOM 742 C C . GLU A 1 93 ? -11.060 4.827 6.896 1.00 90.50 93 GLU A C 1
ATOM 744 O O . GLU A 1 93 ? -12.072 5.347 7.360 1.00 90.50 93 GLU A O 1
ATOM 749 N N . ASN A 1 94 ? -10.180 4.223 7.691 1.00 85.06 94 ASN A N 1
ATOM 750 C CA . ASN A 1 94 ? -10.213 4.261 9.141 1.00 85.06 94 ASN A CA 1
ATOM 751 C C . ASN A 1 94 ? -8.797 4.142 9.705 1.00 85.06 94 ASN A C 1
ATOM 753 O O . ASN A 1 94 ? -7.834 3.809 9.007 1.00 85.06 94 ASN A O 1
ATOM 757 N N . LYS A 1 95 ? -8.667 4.424 11.003 1.00 79.38 95 LYS A N 1
ATOM 758 C CA . LYS A 1 95 ? -7.415 4.233 11.730 1.00 79.38 95 LYS A CA 1
ATOM 759 C C . LYS A 1 95 ? -7.199 2.743 12.002 1.00 79.38 95 LYS A C 1
ATOM 761 O O . LYS A 1 95 ? -7.936 2.154 12.788 1.00 79.38 95 LYS A O 1
ATOM 766 N N . LYS A 1 96 ? -6.163 2.166 11.396 1.00 76.00 96 LYS A N 1
ATOM 767 C CA . LYS A 1 96 ? -5.647 0.821 11.681 1.00 76.00 96 LYS A CA 1
ATOM 768 C C . LYS A 1 96 ? -4.257 0.958 12.286 1.00 76.00 96 LYS A C 1
ATOM 770 O O . LYS A 1 96 ? -3.512 1.881 11.959 1.00 76.00 96 LYS A O 1
ATOM 775 N N . SER A 1 97 ? -3.919 0.070 13.205 1.00 68.62 97 SER A N 1
ATOM 776 C CA . SER A 1 97 ? -2.620 0.035 13.866 1.00 68.62 97 SER A CA 1
ATOM 777 C C . SER A 1 97 ? -1.847 -1.214 13.460 1.00 68.62 97 SER A C 1
ATOM 779 O O . SER A 1 97 ? -2.433 -2.219 13.080 1.00 68.62 97 SER A O 1
ATOM 781 N N . GLU A 1 98 ? -0.521 -1.184 13.589 1.00 59.09 98 GLU A N 1
ATOM 782 C CA . GLU A 1 98 ? 0.346 -2.350 13.339 1.00 59.09 98 GLU A CA 1
ATOM 783 C C . GLU A 1 98 ? -0.024 -3.566 14.223 1.00 59.09 98 GLU A C 1
ATOM 785 O O . GLU A 1 98 ? 0.257 -4.713 13.890 1.00 59.09 98 GLU A O 1
ATOM 790 N N . LYS A 1 99 ? -0.716 -3.317 15.346 1.00 61.94 99 LYS A N 1
ATOM 791 C CA . LYS A 1 99 ? -1.226 -4.341 16.270 1.00 61.94 99 LYS A CA 1
ATOM 792 C C . LYS A 1 99 ? -2.527 -5.000 15.814 1.00 61.94 99 LYS A C 1
ATOM 794 O O . LYS A 1 99 ? -2.915 -6.007 16.405 1.00 61.94 99 LYS A O 1
ATOM 799 N N . ASP A 1 100 ? -3.186 -4.476 14.784 1.00 61.56 100 ASP A N 1
ATOM 800 C CA . ASP A 1 100 ? -4.297 -5.147 14.115 1.00 61.56 100 ASP A CA 1
ATOM 801 C C . ASP A 1 100 ? 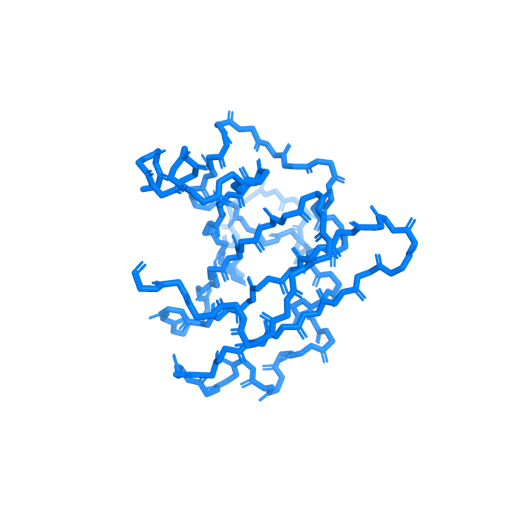-3.719 -6.266 13.236 1.00 61.56 100 ASP A C 1
ATOM 803 O O . ASP A 1 100 ? -3.653 -6.169 12.015 1.00 61.56 100 ASP A O 1
ATOM 807 N N . SER A 1 101 ? -3.205 -7.325 13.869 1.00 51.78 101 SER A N 1
ATOM 808 C CA . SER A 1 101 ? -2.686 -8.487 13.153 1.00 51.78 101 SER A CA 1
ATOM 809 C C . SER A 1 101 ? -3.818 -9.141 12.360 1.00 51.78 101 SER A C 1
ATOM 811 O O . SER A 1 101 ? -4.753 -9.699 12.932 1.00 51.78 101 SER A O 1
ATOM 813 N N . PHE A 1 102 ? -3.733 -9.067 11.033 1.00 58.06 102 PHE A N 1
ATOM 814 C CA . PHE A 1 102 ? -4.702 -9.640 10.102 1.00 58.06 102 PHE A CA 1
ATOM 815 C C . PHE A 1 102 ? -4.503 -11.161 9.950 1.00 58.06 102 PHE A C 1
ATOM 817 O O . PHE A 1 102 ? -4.137 -11.626 8.872 1.00 58.06 102 PHE A O 1
ATOM 824 N N . TYR A 1 103 ? -4.721 -11.936 11.018 1.00 45.97 103 TYR A N 1
ATOM 825 C CA . TYR A 1 103 ? -4.807 -13.406 10.940 1.00 45.97 103 TYR A CA 1
ATOM 826 C C . TYR A 1 103 ? -6.164 -13.870 10.369 1.00 45.97 103 TYR A C 1
ATOM 828 O O . TYR A 1 103 ? -7.181 -13.153 10.518 1.00 45.97 103 TYR A O 1
#

pLDDT: mean 81.06, std 14.63, range [42.47, 94.56]

Radius of gyration: 13.45 Å; chains: 1; bounding box: 29×28×41 Å